Protein AF-A0A942SWF4-F1 (afdb_monomer_lite)

pLDDT: mean 72.39, std 14.35, range [43.12, 91.75]

Sequence (95 aa):
MPKGEGKEHLQKVLETLSSVSSLNTTLPYHQLVSFYQRHFARQPFFIHLGVRTEETNKLLLNEAQKGVRLMELTLAGEDCLFGELEIQKERRLQL

Radius of gyration: 15.53 Å; chains: 1; bounding box: 34×43×45 Å

Secondary structure (DSSP, 8-state):
--SSHHHHHHHHHHHHHHHH-SS-S---HHHHHHHHHHHSPPPSEEEEES---HHHHHHHHHHHHTTPEEEEEEEETTEEEEEE-----------

Organism: NCBI:txid2833578

Foldseek 3Di:
DDPDPVVVVVVVLVVVVVVVPPDDDDDDPVNSVVCCVPPHDLDLEDEDEDDDDPVNLVVVLVSVVVNRFYWYWDDDDPDIDIGTDDRDDPPPPDD

Structure (mmCIF, N/CA/C/O backbone):
data_AF-A0A942SWF4-F1
#
_entry.id   AF-A0A942SWF4-F1
#
loop_
_atom_site.group_PDB
_atom_site.id
_atom_site.type_symbol
_atom_site.label_atom_id
_atom_site.label_alt_id
_atom_site.label_comp_id
_atom_site.label_asym_id
_atom_site.label_entity_id
_atom_site.label_seq_id
_atom_site.pdbx_PDB_ins_code
_atom_site.Cartn_x
_atom_site.Cartn_y
_atom_site.Cartn_z
_atom_site.occupancy
_atom_site.B_iso_or_equiv
_atom_site.auth_seq_id
_atom_site.auth_comp_id
_atom_site.auth_asym_id
_atom_site.auth_atom_id
_atom_site.pdbx_PDB_model_num
ATOM 1 N N . MET A 1 1 ? -22.060 -8.572 -8.899 1.00 43.50 1 MET A N 1
ATOM 2 C CA . MET A 1 1 ? -21.456 -7.314 -8.408 1.00 43.50 1 MET 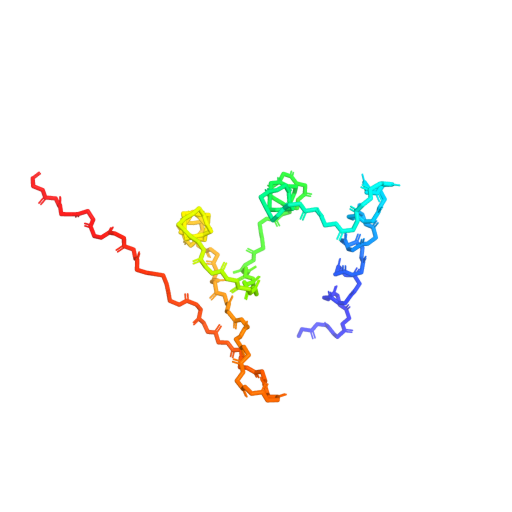A CA 1
ATOM 3 C C . MET A 1 1 ? -21.849 -6.197 -9.360 1.00 43.50 1 MET A C 1
ATOM 5 O O . MET A 1 1 ? -21.766 -6.441 -10.563 1.00 43.50 1 MET A O 1
ATOM 9 N N . PRO A 1 2 ? -22.338 -5.041 -8.884 1.00 43.12 2 PRO A N 1
ATOM 10 C CA . PRO A 1 2 ? -22.779 -3.974 -9.774 1.00 43.12 2 PRO A CA 1
ATOM 11 C C . PRO A 1 2 ? -21.564 -3.399 -10.509 1.00 43.12 2 PRO A C 1
ATOM 13 O O . PRO A 1 2 ? -20.519 -3.143 -9.911 1.00 43.12 2 PRO A O 1
ATOM 16 N N . LYS A 1 3 ? -21.677 -3.232 -11.828 1.00 47.59 3 LYS A N 1
ATOM 17 C CA . LYS A 1 3 ? -20.640 -2.614 -12.660 1.00 47.59 3 LYS A CA 1
ATOM 18 C C . LYS A 1 3 ? -20.666 -1.099 -12.420 1.00 47.59 3 LYS A C 1
ATOM 20 O O . LYS A 1 3 ? -21.511 -0.428 -12.996 1.00 47.59 3 LYS A O 1
ATOM 25 N N . GLY A 1 4 ? -19.774 -0.566 -11.584 1.00 54.66 4 GLY A N 1
ATOM 26 C CA . GLY A 1 4 ? -19.591 0.892 -11.472 1.00 54.66 4 GLY A CA 1
ATOM 27 C C . GLY A 1 4 ? -18.990 1.399 -10.161 1.00 54.66 4 GLY A C 1
ATOM 28 O O . GLY A 1 4 ? -18.184 2.325 -10.189 1.00 54.66 4 GLY A O 1
ATOM 29 N N . GLU A 1 5 ? -19.290 0.752 -9.033 1.00 61.19 5 GLU A N 1
ATOM 30 C CA . GLU A 1 5 ? -18.979 1.298 -7.697 1.00 61.19 5 GLU A CA 1
ATOM 31 C C . GLU A 1 5 ? -17.474 1.476 -7.438 1.00 61.19 5 GLU A C 1
ATOM 33 O O . GLU A 1 5 ? -17.052 2.475 -6.858 1.00 61.19 5 GLU A O 1
ATOM 38 N N . GLY A 1 6 ? -16.636 0.551 -7.918 1.00 59.28 6 GLY A N 1
ATOM 39 C CA . GLY A 1 6 ? -15.188 0.613 -7.689 1.00 59.28 6 GLY A CA 1
ATOM 40 C C . GLY A 1 6 ? -14.502 1.794 -8.382 1.00 59.28 6 GLY A C 1
ATOM 41 O O . GLY A 1 6 ? -13.562 2.366 -7.834 1.00 59.28 6 GLY A O 1
ATOM 42 N N . LYS A 1 7 ? -14.989 2.194 -9.566 1.00 62.94 7 LYS A N 1
ATOM 43 C CA . LYS A 1 7 ? -14.399 3.294 -10.343 1.00 62.94 7 LYS A CA 1
ATOM 44 C C . LYS A 1 7 ? -14.741 4.648 -9.728 1.00 62.94 7 LYS A C 1
ATOM 46 O O . LYS A 1 7 ? -13.854 5.480 -9.572 1.00 62.94 7 LYS A O 1
ATOM 51 N N . GLU A 1 8 ? -15.997 4.841 -9.335 1.00 68.31 8 GLU A N 1
ATOM 52 C CA . GLU A 1 8 ? -16.442 6.068 -8.663 1.00 68.31 8 GLU A CA 1
ATOM 53 C C . GLU A 1 8 ? -15.804 6.224 -7.282 1.00 68.31 8 GLU A C 1
ATOM 55 O O . GLU A 1 8 ? -15.432 7.330 -6.886 1.00 68.31 8 GLU A O 1
ATOM 60 N N . HIS A 1 9 ? -15.634 5.114 -6.559 1.00 66.44 9 HIS A N 1
ATOM 61 C CA . HIS A 1 9 ? -14.957 5.134 -5.272 1.00 66.44 9 HIS A CA 1
ATOM 62 C C . HIS A 1 9 ? -13.487 5.531 -5.428 1.00 66.44 9 HIS A C 1
ATOM 64 O O . HIS A 1 9 ? -13.032 6.455 -4.759 1.00 66.44 9 HIS A O 1
ATOM 70 N N . LEU A 1 10 ? -12.763 4.904 -6.361 1.00 61.38 10 LEU A N 1
ATOM 71 C CA . LEU A 1 10 ? -11.367 5.245 -6.632 1.00 61.38 10 LEU A CA 1
ATOM 72 C C . LEU A 1 10 ? -11.218 6.706 -7.077 1.00 61.38 10 LEU A C 1
ATOM 74 O O . LEU A 1 10 ? -10.322 7.400 -6.603 1.00 61.38 10 LEU A O 1
ATOM 78 N N . GLN A 1 11 ? -12.126 7.189 -7.927 1.00 66.19 11 GLN A N 1
ATOM 79 C CA . GLN A 1 11 ? -12.133 8.574 -8.384 1.00 66.19 11 GLN A CA 1
ATOM 80 C C . GLN A 1 11 ? -12.292 9.560 -7.218 1.00 66.19 11 GLN A C 1
ATOM 82 O O . GLN A 1 11 ? -11.477 10.469 -7.084 1.00 66.19 11 GLN A O 1
ATOM 87 N N . LYS A 1 12 ? -13.260 9.344 -6.318 1.00 68.88 12 LYS A N 1
ATOM 88 C CA . LYS A 1 12 ? -13.445 10.198 -5.130 1.00 68.88 12 LYS A CA 1
ATOM 89 C C . LYS A 1 12 ? -12.233 10.203 -4.210 1.00 68.88 12 LYS A C 1
ATOM 91 O O . LYS A 1 12 ? -11.921 11.228 -3.601 1.00 68.88 12 LYS A O 1
ATOM 96 N N . VAL A 1 13 ? -11.548 9.068 -4.086 1.00 66.44 13 VAL A N 1
ATOM 97 C CA . VAL A 1 13 ? -10.338 9.018 -3.271 1.00 66.44 13 VAL A CA 1
ATOM 98 C C . VAL A 1 13 ? -9.213 9.822 -3.917 1.00 66.44 13 VAL A C 1
ATOM 100 O O . VAL A 1 13 ? -8.587 10.627 -3.234 1.00 66.44 13 VAL A O 1
ATOM 103 N N . LEU A 1 14 ? -8.989 9.667 -5.222 1.00 61.75 14 LEU A N 1
ATOM 104 C CA . LEU A 1 14 ? -7.986 10.446 -5.952 1.00 61.75 14 LEU A CA 1
ATOM 105 C C . LEU A 1 14 ? -8.282 11.951 -5.890 1.00 61.75 14 LEU A C 1
ATOM 107 O O . LEU A 1 14 ? -7.376 12.741 -5.634 1.00 61.75 14 LEU A O 1
ATOM 111 N N . GLU A 1 15 ? -9.550 12.342 -6.028 1.00 65.38 15 GLU A N 1
ATOM 112 C CA . GLU A 1 15 ? -10.000 13.730 -5.867 1.00 65.38 15 GLU A CA 1
ATOM 113 C C . GLU A 1 15 ? -9.704 14.256 -4.453 1.00 65.38 15 GLU A C 1
ATOM 115 O O . GLU A 1 15 ? -9.133 15.336 -4.301 1.00 65.38 15 GLU A O 1
ATOM 120 N N . THR A 1 16 ? -9.990 13.467 -3.412 1.00 65.38 16 THR A N 1
ATOM 121 C CA . THR A 1 16 ? -9.703 13.835 -2.013 1.00 65.38 16 THR A CA 1
ATOM 122 C C . THR A 1 16 ? -8.199 13.931 -1.732 1.00 65.38 16 THR A C 1
ATOM 124 O O . THR A 1 16 ? -7.752 14.817 -1.014 1.00 65.38 16 THR A O 1
ATOM 127 N N . LEU A 1 17 ? -7.388 13.049 -2.314 1.00 60.28 17 LEU A N 1
ATOM 128 C CA . LEU A 1 17 ? -5.930 13.097 -2.171 1.00 60.28 17 LEU A CA 1
ATOM 129 C C . LEU A 1 17 ? -5.338 14.326 -2.870 1.00 60.28 17 LEU A C 1
ATOM 131 O O . LEU A 1 17 ? -4.420 14.952 -2.342 1.00 60.28 17 LEU A O 1
ATOM 135 N N . SER A 1 18 ? -5.890 14.695 -4.027 1.00 58.06 18 SER A N 1
ATOM 136 C CA . SER A 1 18 ? -5.470 15.882 -4.772 1.00 58.06 18 SER A CA 1
ATOM 137 C C . SER A 1 18 ? -5.838 17.188 -4.058 1.00 58.06 18 SER A C 1
ATOM 139 O O . SER A 1 18 ? -5.047 18.126 -4.062 1.00 58.06 18 SER A O 1
ATOM 141 N N . SER A 1 19 ? -6.984 17.243 -3.368 1.00 61.34 19 SER A N 1
ATOM 142 C CA . SER A 1 19 ? -7.425 18.448 -2.652 1.00 61.34 19 SER A CA 1
ATOM 143 C C . SER A 1 19 ? -6.629 18.732 -1.374 1.00 61.34 19 SER A C 1
ATOM 145 O O . SER A 1 19 ? -6.512 19.887 -0.969 1.00 61.34 19 SER A O 1
ATOM 147 N N . VAL A 1 20 ? -6.034 17.704 -0.762 1.00 60.50 20 VAL A N 1
ATOM 148 C CA . VAL A 1 20 ? -5.143 17.841 0.404 1.00 60.50 20 VAL A CA 1
ATOM 149 C C . VAL A 1 20 ? -3.710 18.225 -0.015 1.00 60.50 20 VAL A C 1
ATOM 151 O O . VAL A 1 20 ? -2.945 18.745 0.794 1.00 60.50 20 VAL A O 1
ATOM 154 N N . SER A 1 21 ? -3.347 18.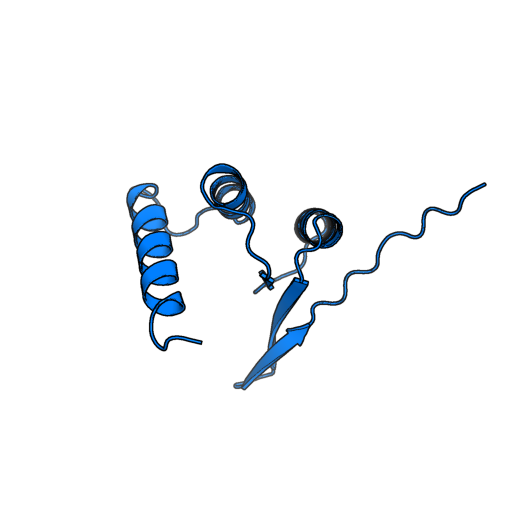027 -1.287 1.00 52.50 21 SER A N 1
ATOM 155 C CA . SER A 1 21 ? -2.009 18.253 -1.847 1.00 52.50 21 SER A CA 1
ATOM 156 C C . SER A 1 21 ? -1.997 19.477 -2.773 1.00 52.50 21 SER A C 1
ATOM 158 O O . SER A 1 21 ? -1.844 19.379 -3.986 1.00 52.50 21 SER A O 1
ATOM 160 N N . SER A 1 22 ? -2.138 20.677 -2.211 1.00 52.00 22 SER A N 1
ATOM 161 C CA . SER A 1 22 ? -1.950 21.921 -2.979 1.00 52.00 22 SER A CA 1
ATOM 162 C C . SER A 1 22 ? -0.476 22.219 -3.303 1.00 52.00 22 SER A C 1
ATOM 164 O O . SER A 1 22 ? -0.191 23.122 -4.087 1.00 52.00 22 SER A O 1
ATOM 166 N N . LEU A 1 23 ? 0.470 21.448 -2.749 1.00 46.28 23 LEU A N 1
ATOM 167 C CA . LEU A 1 23 ? 1.907 21.553 -3.004 1.00 46.28 23 LEU A CA 1
ATOM 168 C C . LEU A 1 23 ? 2.536 20.145 -3.054 1.00 46.28 23 LEU A C 1
ATOM 170 O O . LEU A 1 23 ? 2.636 19.468 -2.035 1.00 46.28 23 LEU A O 1
ATOM 174 N N . ASN A 1 24 ? 3.015 19.758 -4.237 1.00 43.97 24 ASN A N 1
ATOM 175 C CA . ASN A 1 24 ? 3.851 18.591 -4.554 1.00 43.97 24 ASN A CA 1
ATOM 176 C C . ASN A 1 24 ?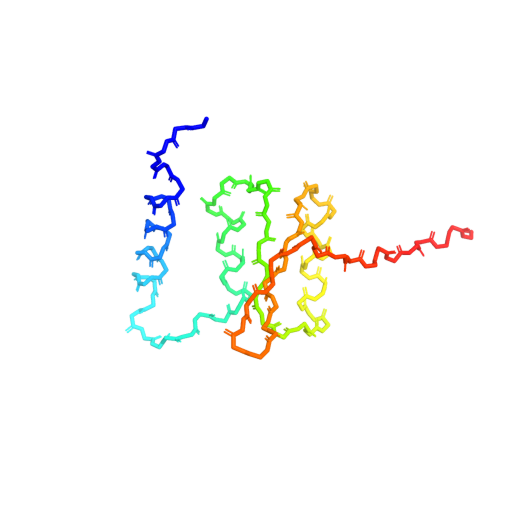 3.195 17.193 -4.608 1.00 43.97 24 ASN A C 1
ATOM 178 O O . ASN A 1 24 ? 2.748 16.596 -3.630 1.00 43.97 24 ASN A O 1
ATOM 182 N N . THR A 1 25 ? 3.273 16.649 -5.822 1.00 52.88 25 THR A N 1
ATOM 183 C CA . THR A 1 25 ? 2.834 15.361 -6.373 1.00 52.88 25 THR A CA 1
ATOM 184 C C . THR A 1 25 ? 3.628 14.155 -5.870 1.00 52.88 25 THR A C 1
ATOM 186 O O . THR A 1 25 ? 4.081 13.310 -6.641 1.00 52.88 25 THR A O 1
ATOM 189 N N . THR A 1 26 ? 3.793 14.014 -4.560 1.00 52.12 26 THR A N 1
ATOM 190 C CA . THR A 1 26 ? 4.081 12.701 -3.965 1.00 52.12 26 THR A CA 1
ATOM 191 C C . THR A 1 26 ? 3.666 12.743 -2.508 1.00 52.12 26 THR A C 1
ATOM 193 O O . THR A 1 26 ? 4.444 13.130 -1.641 1.00 52.12 26 THR A O 1
ATOM 196 N N . LEU A 1 27 ? 2.415 12.365 -2.220 1.00 56.56 27 LEU A N 1
ATOM 197 C CA . LEU A 1 27 ? 2.049 12.068 -0.841 1.00 56.56 27 LEU A CA 1
ATOM 198 C C . LEU A 1 27 ? 2.935 10.887 -0.409 1.00 56.56 27 LEU A C 1
ATOM 200 O O . LEU A 1 27 ? 2.880 9.835 -1.056 1.00 56.56 27 LEU A O 1
ATOM 204 N N . PRO A 1 28 ? 3.770 11.025 0.633 1.00 64.75 28 PRO A N 1
ATOM 205 C CA . PRO A 1 28 ? 4.580 9.919 1.105 1.00 64.75 28 PRO A CA 1
ATOM 206 C C . PRO A 1 28 ? 3.678 8.724 1.424 1.00 64.75 28 PRO A C 1
ATOM 208 O O . PRO A 1 28 ? 2.645 8.882 2.077 1.00 64.75 28 PRO A O 1
ATOM 211 N N . TYR A 1 29 ? 4.073 7.529 0.984 1.00 63.56 29 TYR A N 1
ATOM 212 C CA . TYR A 1 29 ? 3.277 6.297 1.085 1.00 63.56 29 TYR A CA 1
ATOM 213 C C . TYR A 1 29 ? 2.649 6.088 2.477 1.00 63.56 29 TYR A C 1
ATOM 215 O O . TYR A 1 29 ? 1.477 5.741 2.607 1.00 63.56 29 TYR A O 1
ATOM 223 N N . HIS A 1 30 ? 3.398 6.405 3.535 1.00 64.50 30 HIS A N 1
ATOM 224 C CA . HIS A 1 30 ? 2.934 6.313 4.918 1.00 64.50 30 HIS A CA 1
ATOM 225 C C . HIS A 1 30 ? 1.784 7.283 5.260 1.00 64.50 30 HIS A C 1
ATOM 227 O O . HIS A 1 30 ? 0.872 6.910 5.998 1.00 64.50 30 HIS A O 1
ATOM 233 N N . GLN A 1 31 ? 1.791 8.510 4.725 1.00 67.50 31 GLN A N 1
ATOM 234 C CA . GLN A 1 31 ? 0.718 9.492 4.939 1.00 67.50 31 GLN A CA 1
ATOM 235 C C . GLN A 1 31 ? -0.564 9.046 4.242 1.00 67.50 31 GLN A C 1
ATOM 237 O O . GLN A 1 31 ? -1.652 9.162 4.804 1.00 67.50 31 GLN A O 1
ATOM 242 N N . LEU A 1 32 ? -0.409 8.468 3.052 1.00 70.19 32 LEU A N 1
ATOM 243 C CA . LEU A 1 32 ? -1.496 7.958 2.230 1.00 70.19 32 LEU A CA 1
ATOM 244 C C . LEU A 1 32 ? -2.211 6.808 2.954 1.00 70.19 32 LEU A C 1
ATOM 246 O O . LEU A 1 32 ? -3.421 6.864 3.174 1.00 70.19 32 LEU A O 1
ATOM 250 N N . VAL A 1 33 ? -1.456 5.823 3.449 1.00 68.75 33 VAL A N 1
AT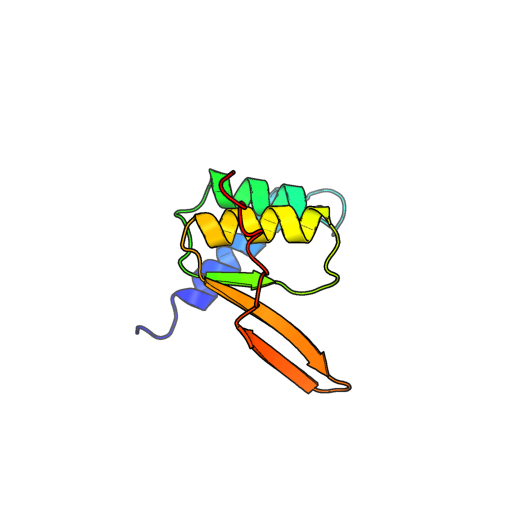OM 251 C CA . VAL A 1 33 ? -2.018 4.720 4.244 1.00 68.75 33 VAL A CA 1
ATOM 252 C C . VAL A 1 33 ? -2.661 5.222 5.540 1.00 68.75 33 VAL A C 1
ATOM 254 O O . VAL A 1 33 ? -3.762 4.794 5.887 1.00 68.75 33 VAL A O 1
ATOM 257 N N . SER A 1 34 ? -2.016 6.154 6.248 1.00 71.00 34 SER A N 1
ATOM 258 C CA . SER A 1 34 ? -2.558 6.721 7.489 1.00 71.00 34 SER A CA 1
ATOM 259 C C . SER A 1 34 ? -3.884 7.460 7.271 1.00 71.00 34 SER A C 1
ATOM 261 O O . SER A 1 34 ? -4.769 7.414 8.128 1.00 71.00 34 SER A O 1
ATOM 263 N N . PHE A 1 35 ? -4.040 8.151 6.141 1.00 73.00 35 PHE A N 1
ATOM 264 C CA . PHE A 1 35 ? -5.296 8.795 5.768 1.00 73.00 35 PHE A CA 1
ATOM 265 C C . PHE A 1 35 ? -6.388 7.754 5.498 1.00 73.00 35 PHE A C 1
ATOM 267 O O . PHE A 1 35 ? -7.466 7.826 6.090 1.00 73.00 35 PHE A O 1
ATOM 274 N N . TYR A 1 36 ? -6.084 6.733 4.690 1.00 70.25 36 TYR A N 1
ATOM 275 C CA . TYR A 1 36 ? -7.024 5.652 4.391 1.00 70.25 36 TYR A CA 1
ATOM 276 C C . TYR A 1 36 ? -7.545 4.956 5.649 1.00 70.25 36 TYR A C 1
ATOM 278 O O . TYR A 1 36 ? -8.750 4.785 5.809 1.00 70.25 36 TYR A O 1
ATOM 286 N N . GLN A 1 37 ? -6.646 4.610 6.571 1.00 72.12 37 GLN A N 1
ATOM 287 C CA . GLN A 1 37 ? -7.002 3.937 7.819 1.00 72.12 37 GLN A CA 1
ATOM 288 C C . GLN A 1 37 ? -7.914 4.772 8.730 1.00 72.12 37 GLN A C 1
ATOM 290 O O . GLN A 1 37 ? -8.658 4.198 9.522 1.00 72.12 37 GLN A O 1
ATOM 295 N N . ARG A 1 38 ? -7.834 6.108 8.660 1.00 76.06 38 ARG A N 1
ATOM 296 C CA . ARG A 1 38 ? -8.609 7.015 9.520 1.00 76.06 38 ARG A CA 1
ATOM 297 C C . ARG A 1 38 ? -9.964 7.389 8.937 1.00 76.06 38 ARG A C 1
ATOM 299 O O . ARG A 1 38 ? -10.907 7.580 9.698 1.00 76.06 38 ARG A O 1
ATOM 306 N N . HIS A 1 39 ? -10.051 7.527 7.617 1.00 73.12 39 HIS A N 1
ATOM 307 C CA . HIS A 1 39 ? -11.212 8.138 6.965 1.00 73.12 39 HIS A CA 1
ATOM 308 C C . HIS A 1 39 ? -12.084 7.157 6.182 1.00 73.12 39 HIS A C 1
ATOM 310 O O . HIS A 1 39 ? -13.215 7.503 5.845 1.00 73.12 39 HIS A O 1
ATOM 316 N N . PHE A 1 40 ? -11.606 5.939 5.918 1.00 68.62 40 PHE A N 1
ATOM 317 C CA . PHE A 1 40 ? -12.367 4.935 5.184 1.00 68.62 40 PHE A CA 1
ATOM 318 C C . PHE A 1 40 ? -12.669 3.719 6.049 1.00 68.62 40 PHE A C 1
ATOM 320 O O . PHE A 1 40 ? -11.886 3.316 6.910 1.00 68.62 40 PHE A O 1
ATOM 327 N N . ALA A 1 41 ? -13.816 3.096 5.778 1.00 72.94 41 ALA A N 1
ATOM 328 C CA . ALA A 1 41 ? -14.087 1.758 6.278 1.00 72.94 41 ALA A CA 1
ATOM 329 C C . ALA A 1 41 ? -12.979 0.805 5.804 1.00 72.94 41 ALA A C 1
ATOM 331 O O . ALA A 1 41 ? -12.489 0.928 4.673 1.00 72.94 41 ALA A O 1
ATOM 332 N N . ARG A 1 42 ? -12.593 -0.146 6.667 1.00 72.44 42 ARG A N 1
ATOM 333 C CA . ARG A 1 42 ? -11.540 -1.117 6.349 1.00 72.44 42 ARG A CA 1
ATOM 334 C C . ARG A 1 42 ? -11.898 -1.835 5.048 1.00 72.44 42 ARG A C 1
ATOM 336 O O . ARG A 1 42 ? -12.952 -2.458 4.946 1.00 72.44 42 ARG A O 1
ATOM 343 N N . GLN A 1 43 ? -11.004 -1.741 4.072 1.00 77.69 43 GLN A N 1
ATOM 344 C CA . GLN A 1 43 ? -11.168 -2.409 2.790 1.00 77.69 43 GLN A CA 1
ATOM 345 C C . GLN A 1 43 ? -10.789 -3.893 2.922 1.00 77.69 43 GLN A C 1
ATOM 347 O O . GLN A 1 43 ? -9.855 -4.215 3.658 1.00 77.69 43 GLN A O 1
ATOM 352 N N . PRO A 1 44 ? -11.484 -4.810 2.226 1.00 81.81 44 PRO A N 1
ATOM 353 C CA . PRO A 1 44 ? -11.173 -6.240 2.278 1.00 81.81 44 PRO A CA 1
ATOM 354 C C . PRO A 1 44 ? -9.861 -6.600 1.566 1.00 81.81 44 PRO A C 1
ATOM 356 O O . PRO A 1 44 ? -9.310 -7.673 1.814 1.00 81.81 44 PRO A O 1
ATOM 359 N N . PHE A 1 45 ? -9.347 -5.704 0.715 1.00 84.00 45 PHE A N 1
ATOM 360 C CA . PHE A 1 45 ? -8.113 -5.890 -0.041 1.00 84.00 45 PHE A CA 1
ATOM 361 C C . PHE A 1 45 ? -7.200 -4.668 0.084 1.00 84.00 45 PHE A C 1
ATOM 363 O O . PHE A 1 45 ? -7.679 -3.535 0.143 1.00 84.00 45 PHE A O 1
ATOM 370 N N . PHE A 1 46 ? -5.891 -4.904 0.069 1.00 85.75 46 PHE A N 1
ATOM 371 C CA . PHE A 1 46 ? -4.860 -3.872 -0.007 1.00 85.75 46 PHE A CA 1
ATOM 372 C C . PHE A 1 46 ? -3.934 -4.201 -1.175 1.00 85.75 46 PHE A C 1
ATOM 374 O O . PHE A 1 46 ? -3.324 -5.268 -1.187 1.00 85.75 46 PHE A O 1
ATOM 381 N N . ILE A 1 47 ? -3.843 -3.303 -2.157 1.00 87.69 47 ILE A N 1
ATOM 382 C CA . ILE A 1 47 ? -3.012 -3.499 -3.349 1.00 87.69 47 ILE A CA 1
ATOM 383 C C . ILE A 1 47 ? -1.707 -2.730 -3.161 1.00 87.69 47 ILE A C 1
ATOM 385 O O . ILE A 1 47 ? -1.719 -1.507 -3.023 1.00 87.69 47 ILE A O 1
ATOM 389 N N . HIS A 1 48 ? -0.590 -3.449 -3.154 1.00 86.38 48 HIS A N 1
ATOM 390 C CA . HIS A 1 48 ? 0.746 -2.875 -3.136 1.00 86.38 48 HIS A CA 1
ATOM 391 C C . HIS A 1 48 ? 1.311 -2.776 -4.555 1.00 86.38 48 HIS A C 1
ATOM 393 O O . HIS A 1 48 ? 1.219 -3.716 -5.344 1.00 86.38 48 HIS A O 1
ATOM 399 N N . LEU A 1 49 ? 1.921 -1.631 -4.852 1.00 84.25 49 LEU A N 1
ATOM 400 C CA . LEU A 1 49 ? 2.695 -1.378 -6.058 1.00 84.25 49 LEU A CA 1
ATOM 401 C C . LEU A 1 49 ? 3.970 -0.639 -5.649 1.00 84.25 49 LEU A C 1
ATOM 403 O O . LEU A 1 49 ? 3.890 0.395 -4.980 1.00 84.25 49 LEU A O 1
ATOM 407 N N . GLY A 1 50 ? 5.127 -1.144 -6.068 1.00 78.81 50 GLY A N 1
ATOM 408 C CA . GLY A 1 50 ? 6.416 -0.486 -5.864 1.00 78.81 50 GLY A CA 1
ATOM 409 C C . GLY A 1 50 ? 7.413 -1.315 -5.060 1.00 78.81 50 GLY A C 1
ATOM 410 O O . GLY A 1 50 ? 7.347 -2.538 -5.015 1.00 78.81 50 GLY A O 1
ATOM 411 N N . VAL A 1 51 ? 8.398 -0.632 -4.478 1.00 80.75 51 VAL A N 1
ATOM 412 C CA . VAL A 1 51 ? 9.523 -1.277 -3.790 1.00 80.75 51 VAL A CA 1
ATOM 413 C C . VAL A 1 51 ? 9.156 -1.595 -2.343 1.00 80.75 51 VAL A C 1
ATOM 415 O O . VAL A 1 51 ? 8.721 -0.724 -1.589 1.00 80.75 51 VAL A O 1
ATOM 418 N N . ARG A 1 52 ? 9.410 -2.837 -1.925 1.00 84.38 52 ARG A N 1
ATOM 419 C CA . ARG A 1 52 ? 9.229 -3.287 -0.543 1.00 84.38 52 ARG A CA 1
ATOM 420 C C . ARG A 1 52 ? 10.441 -2.912 0.309 1.00 84.38 52 ARG A C 1
ATOM 422 O O . ARG A 1 52 ? 11.483 -3.555 0.235 1.00 84.38 52 ARG A O 1
ATOM 429 N N . THR A 1 53 ? 10.290 -1.889 1.144 1.00 85.25 53 THR A N 1
ATOM 430 C CA . THR A 1 53 ? 11.235 -1.586 2.235 1.00 85.25 53 THR A CA 1
ATOM 431 C C . THR A 1 53 ? 10.856 -2.336 3.515 1.00 85.25 53 THR A C 1
ATOM 433 O O . THR A 1 53 ? 9.758 -2.894 3.616 1.00 85.25 53 THR A O 1
ATOM 436 N N . GLU A 1 54 ? 11.721 -2.328 4.534 1.00 82.94 54 GLU A N 1
ATOM 437 C CA . GLU A 1 54 ? 11.355 -2.868 5.850 1.00 82.94 54 GLU A CA 1
ATOM 438 C C . GLU A 1 54 ? 10.133 -2.164 6.454 1.00 82.94 54 GLU A C 1
ATOM 440 O O . GLU A 1 54 ? 9.254 -2.833 7.003 1.00 82.94 54 GLU A O 1
ATOM 445 N N . GLU A 1 55 ? 10.025 -0.834 6.339 1.00 79.94 55 GLU A N 1
ATOM 446 C CA . GLU A 1 55 ? 8.850 -0.119 6.851 1.00 79.94 55 GLU A CA 1
ATOM 447 C C . GLU A 1 55 ? 7.582 -0.520 6.095 1.00 79.94 55 GLU A C 1
ATOM 449 O O . GLU A 1 55 ? 6.524 -0.711 6.698 1.00 79.94 55 GLU A O 1
ATOM 454 N N . THR A 1 56 ? 7.700 -0.705 4.779 1.00 81.19 56 THR A N 1
ATOM 455 C CA . THR A 1 56 ? 6.594 -1.152 3.927 1.00 81.19 56 THR A CA 1
ATOM 456 C C . THR A 1 56 ? 6.137 -2.555 4.324 1.00 81.19 56 THR A C 1
ATOM 458 O O . THR A 1 56 ? 4.940 -2.788 4.484 1.00 81.19 56 THR A O 1
ATOM 461 N N . ASN A 1 57 ? 7.071 -3.475 4.577 1.00 85.81 57 ASN A N 1
ATOM 462 C CA . ASN A 1 57 ? 6.754 -4.824 5.048 1.00 85.81 57 ASN A CA 1
ATOM 463 C C . ASN A 1 57 ? 6.046 -4.812 6.411 1.00 85.81 57 ASN A C 1
ATOM 465 O O . ASN A 1 57 ? 5.065 -5.532 6.585 1.00 85.81 57 ASN A O 1
ATOM 469 N N . LYS A 1 58 ? 6.481 -3.966 7.356 1.00 85.38 58 LYS A N 1
ATOM 470 C CA . LYS A 1 58 ? 5.812 -3.806 8.663 1.00 85.38 58 LYS A CA 1
ATOM 471 C C . LYS A 1 58 ? 4.377 -3.301 8.506 1.00 85.38 58 LYS A C 1
ATOM 473 O O . LYS A 1 58 ? 3.464 -3.800 9.165 1.00 85.38 58 LYS A O 1
ATOM 478 N N . LEU A 1 59 ? 4.164 -2.336 7.615 1.00 85.25 59 LEU A N 1
ATOM 479 C CA . LEU A 1 59 ? 2.840 -1.796 7.315 1.00 85.25 59 LEU A CA 1
ATOM 480 C C . LEU A 1 59 ? 1.922 -2.858 6.705 1.00 85.25 59 LEU A C 1
ATOM 482 O O . LEU A 1 59 ? 0.801 -3.046 7.172 1.00 85.25 59 LEU A O 1
ATOM 486 N N . LEU A 1 60 ? 2.409 -3.581 5.700 1.00 87.75 60 LEU A N 1
ATOM 487 C CA . LEU A 1 60 ? 1.649 -4.638 5.043 1.00 87.75 60 LEU A CA 1
ATOM 488 C C . LEU A 1 60 ? 1.343 -5.794 6.011 1.00 87.75 60 LEU A C 1
ATOM 490 O O . LEU A 1 60 ? 0.221 -6.292 6.033 1.00 87.75 60 LEU A O 1
ATOM 494 N N . LEU A 1 61 ? 2.286 -6.170 6.882 1.00 89.38 61 LEU A N 1
ATOM 495 C CA . LEU A 1 61 ? 2.053 -7.167 7.929 1.00 89.38 61 LEU A CA 1
ATOM 496 C C . LEU A 1 61 ? 0.932 -6.731 8.885 1.00 89.38 61 LEU A C 1
ATOM 498 O O . LEU A 1 61 ? 0.066 -7.543 9.216 1.00 89.38 61 LEU A O 1
ATOM 502 N N . ASN A 1 62 ? 0.909 -5.458 9.288 1.00 87.19 62 ASN A N 1
ATOM 503 C CA . ASN A 1 62 ? -0.173 -4.906 10.106 1.00 87.19 62 ASN A CA 1
ATOM 504 C C . ASN A 1 62 ? -1.537 -4.992 9.402 1.00 87.19 62 ASN A C 1
ATOM 506 O O . ASN A 1 62 ? -2.537 -5.293 10.051 1.00 87.19 62 ASN A O 1
ATOM 510 N N . GLU A 1 63 ? -1.601 -4.760 8.090 1.00 85.19 63 GLU A N 1
ATOM 511 C CA . GLU A 1 63 ? -2.840 -4.929 7.317 1.00 85.19 63 GLU A CA 1
ATOM 512 C C . GLU A 1 63 ? -3.237 -6.409 7.153 1.00 85.19 63 GLU A C 1
ATOM 514 O O . GLU A 1 63 ? -4.407 -6.761 7.310 1.00 85.19 63 GLU A O 1
ATOM 519 N N . ALA A 1 64 ? -2.281 -7.322 6.966 1.00 87.38 64 ALA A N 1
ATOM 520 C CA . ALA A 1 64 ? -2.570 -8.758 6.928 1.00 87.38 64 ALA A CA 1
ATOM 521 C C . ALA A 1 64 ? -3.117 -9.284 8.268 1.00 87.38 64 ALA A C 1
ATOM 523 O O . ALA A 1 64 ? -4.049 -10.089 8.294 1.00 87.38 64 ALA A O 1
ATOM 524 N N . GLN A 1 65 ? -2.575 -8.825 9.402 1.00 87.38 65 GLN A N 1
ATOM 525 C CA . GLN A 1 65 ? -3.078 -9.180 10.742 1.00 87.38 65 GLN A CA 1
ATOM 526 C C . GLN A 1 65 ? -4.505 -8.678 10.985 1.00 87.38 65 GLN A C 1
ATOM 528 O O . GLN A 1 65 ? -5.265 -9.260 11.755 1.00 87.38 65 GLN A O 1
ATOM 533 N N . LYS A 1 66 ? -4.887 -7.622 10.273 1.00 85.25 66 LYS A N 1
ATOM 534 C CA . LYS A 1 66 ? -6.233 -7.063 10.224 1.00 85.25 66 LYS A CA 1
ATOM 535 C C . LYS A 1 66 ? -7.181 -7.872 9.313 1.00 85.25 66 LYS A C 1
ATOM 537 O O . LYS A 1 66 ? -8.320 -7.463 9.102 1.00 85.25 66 LYS A O 1
ATOM 542 N N . GLY A 1 67 ? -6.761 -9.017 8.781 1.00 85.19 67 GLY A N 1
ATOM 543 C CA . GLY A 1 67 ? -7.590 -9.835 7.891 1.00 85.19 67 GLY A CA 1
ATOM 544 C C . GLY A 1 67 ? -7.821 -9.202 6.517 1.00 85.19 67 GLY A C 1
ATOM 545 O O . GLY A 1 67 ? -8.710 -9.641 5.793 1.00 85.19 67 GLY A O 1
ATOM 546 N N . VAL A 1 68 ? -7.041 -8.176 6.160 1.00 88.06 68 VAL A N 1
ATOM 547 C CA . VAL A 1 68 ? -7.049 -7.602 4.815 1.00 88.06 68 VAL A CA 1
ATOM 548 C C . VAL A 1 68 ? -6.259 -8.532 3.903 1.00 88.06 68 VAL A C 1
ATOM 550 O O . VAL A 1 68 ? -5.136 -8.920 4.233 1.00 88.06 68 VAL A O 1
ATOM 553 N N . ARG A 1 69 ? -6.832 -8.904 2.756 1.00 88.81 69 ARG A N 1
ATOM 554 C CA . ARG A 1 69 ? -6.105 -9.689 1.756 1.00 88.81 69 ARG A CA 1
ATOM 555 C C . ARG A 1 69 ? -5.133 -8.775 1.017 1.00 88.81 69 ARG A C 1
ATOM 557 O O . ARG A 1 69 ? -5.532 -7.749 0.469 1.00 88.81 69 ARG A O 1
ATOM 564 N N . LEU A 1 70 ? -3.861 -9.145 1.006 1.00 91.69 70 LEU A N 1
ATOM 565 C CA . LEU A 1 70 ? -2.831 -8.362 0.339 1.00 91.69 70 LEU A CA 1
ATOM 566 C C . LEU A 1 70 ? -2.676 -8.831 -1.105 1.00 91.69 70 LEU A C 1
ATOM 568 O O . LEU A 1 70 ? -2.589 -10.026 -1.366 1.00 91.69 70 LEU A O 1
ATOM 572 N N . MET A 1 71 ? -2.627 -7.885 -2.030 1.00 91.19 71 MET A N 1
ATOM 573 C CA . MET A 1 71 ? -2.406 -8.130 -3.450 1.00 91.19 71 MET A CA 1
ATOM 574 C C . MET A 1 71 ? -1.181 -7.335 -3.898 1.00 91.19 71 MET A C 1
ATOM 576 O O . MET A 1 71 ? -0.943 -6.238 -3.391 1.00 91.19 71 MET A O 1
ATOM 580 N N . GLU A 1 72 ? -0.420 -7.858 -4.849 1.00 91.75 72 GLU A N 1
ATOM 581 C CA . GLU A 1 72 ? 0.739 -7.190 -5.435 1.00 91.75 72 GLU A CA 1
ATOM 582 C C . GLU A 1 72 ? 0.540 -6.994 -6.928 1.00 91.75 72 GLU A C 1
ATOM 584 O O . GLU A 1 72 ? -0.031 -7.844 -7.617 1.00 91.75 72 GLU A O 1
ATOM 589 N N . LEU A 1 73 ? 1.033 -5.862 -7.410 1.00 88.94 73 LEU A N 1
ATOM 590 C CA . LEU A 1 73 ? 1.158 -5.568 -8.820 1.00 88.94 73 LEU A CA 1
ATOM 591 C C . LEU A 1 73 ? 2.651 -5.419 -9.142 1.00 88.94 73 LEU A C 1
ATOM 593 O O . LEU A 1 73 ? 3.294 -4.462 -8.713 1.00 88.94 73 LEU A O 1
ATOM 597 N N . THR A 1 74 ? 3.199 -6.388 -9.872 1.00 84.69 74 THR A N 1
ATOM 598 C CA . THR A 1 74 ? 4.631 -6.492 -10.176 1.00 84.69 74 THR A CA 1
ATOM 599 C C . THR A 1 74 ? 4.860 -6.274 -11.663 1.00 84.69 74 THR A C 1
ATOM 601 O O . THR A 1 74 ? 4.136 -6.806 -12.506 1.00 84.69 74 THR A O 1
ATOM 604 N N . LEU A 1 75 ? 5.875 -5.479 -11.999 1.00 82.38 75 LEU A N 1
ATOM 605 C CA . LEU A 1 75 ? 6.280 -5.260 -13.385 1.00 82.38 75 LEU A CA 1
ATOM 606 C C . LEU A 1 75 ? 7.107 -6.455 -13.876 1.00 82.38 75 LEU A C 1
ATOM 608 O O . LEU A 1 75 ? 8.073 -6.851 -13.225 1.00 82.38 75 LEU A O 1
ATOM 612 N N . ALA A 1 76 ? 6.734 -7.009 -15.027 1.00 80.50 76 ALA A N 1
ATOM 613 C CA . ALA A 1 76 ? 7.401 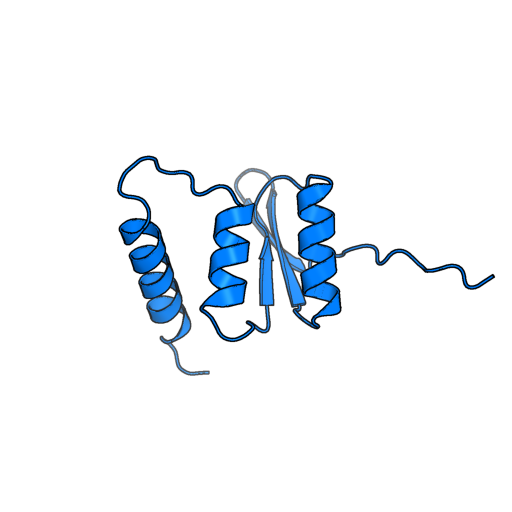-8.128 -15.683 1.00 80.50 76 ALA A CA 1
ATOM 614 C C . ALA A 1 76 ? 7.740 -7.737 -17.131 1.00 80.50 76 ALA A C 1
ATOM 616 O O . ALA A 1 76 ? 7.076 -8.144 -18.080 1.00 80.50 76 ALA A O 1
ATOM 617 N N . GLY A 1 77 ? 8.775 -6.909 -17.300 1.00 81.44 77 GLY A N 1
ATOM 618 C CA . GLY A 1 77 ? 9.119 -6.344 -18.607 1.00 81.44 77 GLY A CA 1
ATOM 619 C C . GLY A 1 77 ? 8.088 -5.305 -19.053 1.00 81.44 77 GLY A C 1
ATOM 620 O O . GLY A 1 77 ? 7.879 -4.321 -18.347 1.00 81.44 77 GLY A O 1
ATOM 621 N N . GLU A 1 78 ? 7.464 -5.523 -20.213 1.00 86.06 78 GLU A N 1
ATOM 622 C CA . GLU A 1 78 ? 6.362 -4.683 -20.719 1.00 86.06 78 GLU A CA 1
ATOM 623 C C . GLU A 1 78 ? 4.999 -5.063 -20.120 1.00 86.06 78 GLU A C 1
ATOM 625 O O . GLU A 1 78 ? 4.040 -4.298 -20.221 1.00 86.06 78 GLU A O 1
ATOM 630 N N . ASP A 1 79 ? 4.926 -6.220 -19.460 1.00 82.56 79 ASP A N 1
ATOM 631 C CA . ASP A 1 79 ? 3.708 -6.735 -18.860 1.00 82.56 79 ASP A CA 1
ATOM 632 C C . ASP A 1 79 ? 3.629 -6.440 -17.364 1.00 82.56 79 ASP A C 1
ATOM 634 O O . ASP A 1 79 ? 4.595 -6.080 -16.680 1.00 82.56 79 ASP A O 1
ATOM 638 N N . CYS A 1 80 ? 2.428 -6.642 -16.836 1.00 81.94 80 CYS A N 1
ATOM 639 C CA . CYS A 1 80 ? 2.136 -6.483 -15.432 1.00 81.94 80 CYS A CA 1
ATOM 640 C C . CYS A 1 80 ? 1.461 -7.734 -14.869 1.00 81.94 80 CYS A C 1
ATOM 642 O O . CYS A 1 80 ? 0.455 -8.209 -15.398 1.00 81.94 80 CYS A O 1
ATOM 644 N N . LEU A 1 81 ? 2.011 -8.251 -13.771 1.00 86.88 81 LEU A N 1
ATOM 645 C CA . LEU A 1 81 ? 1.467 -9.389 -13.045 1.00 86.88 81 LEU A CA 1
ATOM 646 C C . LEU A 1 81 ? 0.731 -8.898 -11.803 1.00 86.88 81 LEU A C 1
ATOM 648 O O . LEU A 1 81 ? 1.296 -8.182 -10.980 1.00 86.88 81 LEU A O 1
ATOM 652 N N . PHE A 1 82 ? -0.525 -9.314 -11.664 1.00 89.00 82 PHE A N 1
ATOM 653 C CA . PHE A 1 82 ? -1.335 -9.066 -10.478 1.00 89.00 82 PHE A CA 1
ATOM 654 C C . PHE A 1 82 ? -1.583 -10.383 -9.743 1.00 89.00 82 PHE A C 1
ATOM 656 O O . PHE A 1 82 ? -2.106 -11.332 -10.330 1.00 89.00 82 PHE A O 1
ATOM 663 N N . GLY A 1 83 ? -1.212 -10.445 -8.467 1.00 90.31 83 GLY A N 1
ATOM 664 C CA . GLY A 1 83 ? -1.266 -11.675 -7.679 1.00 90.31 83 GLY A CA 1
ATOM 665 C C . GLY A 1 83 ? -1.458 -11.427 -6.189 1.00 90.31 83 GLY A C 1
ATOM 666 O O . GLY A 1 83 ? -1.510 -10.287 -5.734 1.00 90.31 83 GLY A O 1
ATOM 667 N N . GLU A 1 84 ? -1.600 -12.506 -5.422 1.00 90.62 84 GLU A N 1
ATOM 668 C CA . GLU A 1 84 ? -1.639 -12.421 -3.962 1.00 90.62 84 GLU A CA 1
ATOM 669 C C . GLU A 1 84 ? -0.236 -12.128 -3.420 1.00 90.62 84 GLU A C 1
ATOM 671 O O . GLU A 1 84 ? 0.743 -12.751 -3.832 1.00 90.62 84 GLU A O 1
ATOM 676 N N . LEU A 1 85 ? -0.141 -11.161 -2.506 1.00 88.56 85 LEU A N 1
ATOM 677 C CA . LEU A 1 85 ? 1.124 -10.797 -1.880 1.00 88.56 85 LEU A CA 1
ATOM 678 C C . LEU A 1 85 ? 1.357 -11.709 -0.677 1.00 88.56 85 LEU A C 1
ATOM 680 O O . LEU A 1 85 ? 0.707 -11.571 0.364 1.00 88.56 85 LEU A O 1
ATOM 684 N N . GLU A 1 86 ? 2.331 -12.610 -0.791 1.00 83.69 86 GLU A N 1
ATOM 685 C CA . GLU A 1 86 ? 2.779 -13.400 0.349 1.00 83.69 86 GLU A CA 1
ATOM 686 C C . GLU A 1 86 ? 3.650 -12.553 1.285 1.00 83.69 86 GLU A C 1
ATOM 688 O O . GLU A 1 86 ? 4.725 -12.048 0.933 1.00 83.69 86 GLU A O 1
ATOM 693 N N . ILE A 1 87 ? 3.185 -12.411 2.527 1.00 81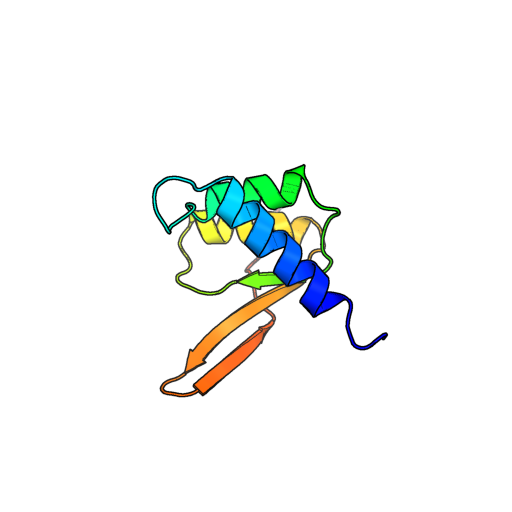.25 87 ILE A N 1
ATOM 694 C CA . ILE A 1 87 ? 3.980 -11.878 3.629 1.00 81.25 87 ILE A CA 1
ATOM 695 C C . ILE A 1 87 ? 4.299 -12.994 4.604 1.00 81.25 87 ILE A C 1
ATOM 697 O O . ILE A 1 87 ? 3.409 -13.652 5.151 1.00 81.25 87 ILE A O 1
ATOM 701 N N . GLN A 1 88 ? 5.595 -13.183 4.845 1.00 72.62 88 GLN A N 1
ATOM 702 C CA . GLN A 1 88 ? 6.059 -14.075 5.889 1.00 72.62 88 GLN A CA 1
ATOM 703 C C . GLN A 1 88 ? 5.626 -13.498 7.235 1.00 72.62 88 GLN A C 1
ATOM 705 O O . GLN A 1 88 ? 6.134 -12.478 7.697 1.00 72.62 88 GLN A O 1
ATOM 710 N N . LYS A 1 89 ? 4.642 -14.144 7.859 1.00 63.78 89 LYS A N 1
ATOM 711 C CA . LYS A 1 89 ? 4.298 -13.877 9.252 1.00 63.78 89 LYS A CA 1
ATOM 712 C C . LYS A 1 89 ? 5.466 -14.381 10.089 1.00 63.78 89 LYS A C 1
ATOM 714 O O . LYS A 1 89 ? 5.767 -15.573 10.036 1.00 63.78 89 LYS A O 1
ATOM 719 N N . GLU A 1 90 ? 6.116 -13.501 10.847 1.00 57.56 90 GLU A N 1
ATOM 720 C CA . GLU A 1 90 ? 7.091 -13.928 11.849 1.00 57.56 90 GLU A CA 1
ATOM 721 C C . GLU A 1 90 ? 6.430 -14.985 12.741 1.00 57.56 90 GLU A C 1
ATOM 723 O O . GLU A 1 90 ? 5.458 -14.713 13.456 1.00 57.56 90 GLU A O 1
ATOM 728 N N . ARG A 1 91 ? 6.916 -16.230 12.661 1.00 51.28 91 ARG A N 1
ATOM 729 C CA . ARG A 1 91 ? 6.540 -17.263 13.621 1.00 51.28 91 ARG A CA 1
ATOM 730 C C . ARG A 1 91 ? 7.079 -16.797 14.963 1.00 51.28 91 ARG A C 1
ATOM 732 O O . ARG A 1 91 ? 8.282 -16.862 15.196 1.00 51.28 91 ARG A O 1
ATOM 739 N N . ARG A 1 92 ? 6.196 -16.353 15.857 1.00 50.94 92 ARG A N 1
ATOM 740 C CA . ARG A 1 92 ? 6.521 -16.322 17.283 1.00 50.94 92 ARG A CA 1
ATOM 741 C C . ARG A 1 92 ? 6.831 -17.762 17.685 1.00 50.94 92 ARG A C 1
ATOM 743 O O . ARG A 1 92 ? 5.914 -18.566 17.837 1.00 50.94 92 ARG A O 1
ATOM 750 N N . LEU A 1 93 ? 8.116 -18.094 17.785 1.00 43.38 93 LEU A N 1
ATOM 751 C CA . LEU A 1 93 ? 8.571 -19.250 18.542 1.00 43.38 93 LEU A CA 1
ATOM 752 C C . LEU A 1 93 ? 8.107 -19.005 19.978 1.00 43.38 93 LEU A C 1
ATOM 754 O O . LEU A 1 93 ? 8.617 -18.118 20.657 1.00 43.38 93 LEU A O 1
ATOM 758 N N . GLN A 1 94 ? 7.057 -19.714 20.383 1.00 43.38 94 GLN A N 1
ATOM 759 C CA . GLN A 1 94 ? 6.692 -19.834 21.786 1.00 43.38 94 GLN A CA 1
ATOM 760 C C . GLN A 1 94 ? 7.785 -20.692 22.431 1.00 43.38 94 GLN A C 1
ATOM 762 O O . GLN A 1 94 ? 7.882 -21.881 22.128 1.00 43.38 94 GLN A O 1
ATOM 767 N N . LEU A 1 95 ? 8.648 -20.053 23.221 1.00 43.62 95 LEU A N 1
ATOM 768 C CA . LEU A 1 95 ? 9.471 -20.698 24.243 1.00 43.62 95 LEU A CA 1
ATOM 769 C C . LEU A 1 95 ? 8.766 -20.532 25.587 1.00 43.62 95 LEU A C 1
ATOM 771 O O . LEU A 1 95 ? 8.225 -19.423 25.812 1.00 43.62 95 LEU A O 1
#